Protein AF-A0A957UYH8-F1 (afdb_monomer_lite)

Secondary structure (DSSP, 8-state):
--HHHHHTT-EEEE-TTS-EEEEE--HHHHHHHHHHHHHHHHHHHHHHHHHHHHH-GGGGT---HHHHGGG--

Structure (mmCIF, N/CA/C/O backbone):
data_AF-A0A957UYH8-F1
#
_entry.id   AF-A0A957UYH8-F1
#
loop_
_atom_site.group_PDB
_atom_site.id
_atom_site.type_symbol
_atom_site.label_atom_id
_atom_site.label_alt_id
_atom_site.label_comp_id
_atom_site.label_asym_id
_atom_site.label_entity_id
_atom_site.label_seq_id
_atom_site.pdbx_PDB_ins_code
_atom_site.Cartn_x
_atom_site.Cartn_y
_atom_site.Cartn_z
_atom_site.occupancy
_atom_site.B_iso_or_equiv
_atom_site.auth_seq_id
_atom_site.auth_comp_id
_atom_site.auth_asym_id
_atom_site.auth_atom_id
_atom_site.pdbx_PDB_model_num
ATOM 1 N N . MET A 1 1 ? -15.795 10.530 1.262 1.00 65.81 1 MET A N 1
ATOM 2 C CA . MET A 1 1 ? -15.415 10.790 2.667 1.00 65.81 1 MET A CA 1
ATOM 3 C C . MET A 1 1 ? -13.921 11.066 2.689 1.00 65.81 1 MET A C 1
ATOM 5 O O . MET A 1 1 ? -13.222 10.441 1.904 1.00 65.81 1 MET A O 1
ATOM 9 N N . THR A 1 2 ? -13.439 12.036 3.464 1.00 83.56 2 THR A N 1
ATOM 10 C CA . THR A 1 2 ? -11.994 12.318 3.560 1.00 83.56 2 THR A CA 1
ATOM 11 C C . THR A 1 2 ? -11.331 11.330 4.521 1.00 83.56 2 THR A C 1
ATOM 13 O O . THR A 1 2 ? -12.000 10.839 5.426 1.00 83.56 2 THR A O 1
ATOM 16 N N . LEU A 1 3 ? -10.026 11.072 4.371 1.00 81.94 3 LEU A N 1
ATOM 17 C CA . LEU A 1 3 ? -9.275 10.208 5.296 1.00 81.94 3 LEU A CA 1
ATOM 18 C C . LEU A 1 3 ? -9.418 10.667 6.756 1.00 81.94 3 LEU A C 1
ATOM 20 O O . LEU A 1 3 ? -9.633 9.849 7.642 1.00 81.94 3 LEU A O 1
ATOM 24 N N . ALA A 1 4 ? -9.376 11.982 6.991 1.00 84.06 4 ALA A N 1
ATOM 25 C CA . ALA A 1 4 ? -9.585 12.563 8.315 1.00 84.06 4 ALA A CA 1
ATOM 26 C C . ALA A 1 4 ? -10.936 12.145 8.922 1.00 84.06 4 ALA A C 1
ATOM 28 O O . ALA A 1 4 ? -10.973 11.628 10.031 1.00 84.06 4 ALA A O 1
ATOM 29 N N . ALA A 1 5 ? -12.023 12.251 8.152 1.00 81.81 5 ALA A N 1
ATOM 30 C CA . ALA A 1 5 ? -13.347 11.827 8.607 1.00 81.81 5 ALA A CA 1
ATOM 31 C C . ALA A 1 5 ? -13.456 10.304 8.826 1.00 81.81 5 ALA A C 1
ATOM 33 O O . ALA A 1 5 ? -14.298 9.849 9.589 1.00 81.81 5 ALA A O 1
ATOM 34 N N . MET A 1 6 ? -12.620 9.497 8.165 1.00 83.56 6 MET A N 1
ATOM 35 C CA . MET A 1 6 ? -12.587 8.041 8.367 1.00 83.56 6 MET A CA 1
ATOM 36 C C . MET A 1 6 ? -11.891 7.663 9.679 1.00 83.56 6 MET A C 1
ATOM 38 O O . MET A 1 6 ? -12.286 6.697 10.330 1.00 83.56 6 MET A O 1
ATOM 42 N N . ILE A 1 7 ? -10.872 8.429 10.072 1.00 87.25 7 ILE A N 1
ATOM 43 C CA . ILE A 1 7 ? -10.091 8.199 11.294 1.00 87.25 7 ILE A CA 1
ATOM 44 C C . ILE A 1 7 ? -10.916 8.516 12.552 1.00 87.25 7 ILE A C 1
ATOM 46 O O . ILE A 1 7 ? -10.750 7.845 13.570 1.00 87.25 7 ILE A O 1
ATOM 50 N N . ASP A 1 8 ? -11.875 9.442 12.466 1.00 86.75 8 ASP A N 1
ATOM 51 C CA . ASP A 1 8 ? -12.794 9.781 13.566 1.00 86.75 8 ASP A CA 1
ATOM 52 C C . ASP A 1 8 ? -13.686 8.602 14.013 1.00 86.75 8 ASP A C 1
ATOM 54 O O . ASP A 1 8 ? -14.299 8.643 15.081 1.00 86.75 8 ASP A O 1
ATOM 58 N N . HIS A 1 9 ? -13.753 7.528 13.219 1.00 84.81 9 HIS A N 1
ATOM 59 C CA . HIS A 1 9 ? -14.536 6.324 13.507 1.00 84.81 9 HIS A CA 1
ATOM 60 C C . HIS A 1 9 ? -13.706 5.139 14.018 1.00 84.81 9 HIS A C 1
ATOM 62 O O . HIS A 1 9 ? -14.247 4.040 14.176 1.00 84.81 9 HIS A O 1
ATOM 68 N N . ILE A 1 10 ? -12.413 5.334 14.288 1.00 90.75 10 ILE A N 1
ATOM 69 C CA . ILE A 1 10 ? -11.560 4.285 14.845 1.00 90.75 10 ILE A CA 1
ATOM 70 C C . ILE A 1 10 ? -12.002 3.958 16.274 1.00 90.75 10 ILE A C 1
ATOM 72 O O . ILE A 1 10 ? -12.107 4.831 17.135 1.00 90.75 10 ILE A O 1
ATOM 76 N N . GLN A 1 11 ? -12.220 2.673 16.540 1.00 92.75 11 GLN A N 1
ATOM 77 C CA . GLN A 1 11 ? -12.522 2.164 17.874 1.00 92.75 11 GLN A CA 1
ATOM 78 C C . GLN A 1 11 ? -11.434 1.197 18.331 1.00 92.75 11 GLN A C 1
ATOM 80 O O . GLN A 1 11 ? -10.819 0.495 17.530 1.00 92.75 11 GLN A O 1
ATOM 85 N N . TYR A 1 12 ? -11.214 1.131 19.641 1.00 93.06 12 TYR A N 1
ATOM 86 C CA . TYR A 1 12 ? -10.207 0.265 20.243 1.00 93.06 12 TYR A CA 1
ATOM 87 C C . TYR A 1 12 ? -10.877 -0.765 21.141 1.00 93.06 12 TYR A C 1
ATOM 89 O O . TYR A 1 12 ? -11.699 -0.425 21.992 1.00 93.06 12 TYR A O 1
ATOM 97 N N . VAL A 1 13 ? -10.490 -2.026 20.982 1.00 92.38 13 VAL A N 1
ATOM 98 C CA . VAL A 1 13 ? -10.851 -3.084 21.924 1.00 92.38 13 VAL A CA 1
ATOM 99 C C . VAL A 1 13 ? -9.791 -3.108 23.014 1.00 92.38 13 VAL A C 1
ATOM 101 O O . VAL A 1 13 ? -8.600 -3.265 22.731 1.00 92.38 13 VAL A O 1
ATOM 104 N N . VAL A 1 14 ? -10.225 -2.938 24.260 1.00 92.81 14 VAL A N 1
ATOM 105 C CA . VAL A 1 14 ? -9.343 -2.853 25.426 1.00 92.81 14 VAL A CA 1
ATOM 106 C C . VAL A 1 14 ? -9.594 -4.054 26.334 1.00 92.81 14 VAL A C 1
ATOM 108 O O . VAL A 1 14 ? -10.726 -4.338 26.720 1.00 92.81 14 VAL A O 1
ATOM 111 N N . HIS A 1 15 ? -8.527 -4.778 26.666 1.00 91.81 15 HIS A N 1
ATOM 112 C CA . HIS A 1 15 ? -8.555 -5.862 27.641 1.00 91.81 15 HIS A CA 1
ATOM 113 C C . HIS A 1 15 ? -8.853 -5.321 29.046 1.00 91.81 15 HIS A C 1
ATOM 115 O O . HIS A 1 15 ? -8.563 -4.167 29.348 1.00 91.81 15 HIS A O 1
ATOM 121 N N . GLN A 1 16 ? -9.330 -6.171 29.957 1.00 84.31 16 GLN A N 1
ATOM 122 C CA . GLN A 1 16 ? -9.679 -5.778 31.333 1.00 84.31 16 GLN A CA 1
ATOM 123 C C . GLN A 1 16 ? -8.528 -5.109 32.112 1.00 84.31 16 GLN A C 1
ATOM 125 O O . GLN A 1 16 ? -8.767 -4.364 33.053 1.00 84.31 16 GLN A O 1
ATOM 130 N N . GLN A 1 17 ? -7.277 -5.344 31.706 1.00 91.38 17 GLN A N 1
ATOM 131 C CA . GLN A 1 17 ? -6.073 -4.744 32.300 1.00 91.38 17 GLN A CA 1
ATOM 132 C C . GLN A 1 17 ? -5.667 -3.407 31.644 1.00 91.38 17 GLN A C 1
ATOM 134 O O . GLN A 1 17 ? -4.559 -2.931 31.865 1.00 91.38 17 GLN A O 1
ATOM 139 N N . GLY A 1 18 ? -6.513 -2.825 30.788 1.00 86.50 18 GLY A N 1
ATOM 140 C CA . GLY A 1 18 ? -6.250 -1.549 30.110 1.00 86.50 18 GLY A CA 1
ATOM 141 C C . GLY A 1 18 ? -5.360 -1.647 28.866 1.00 86.50 18 GLY A C 1
ATOM 142 O O . GLY A 1 18 ? -5.017 -0.628 28.274 1.00 86.50 18 GLY A O 1
ATOM 143 N N . ARG A 1 19 ? -4.981 -2.858 28.440 1.00 90.12 19 ARG A N 1
ATOM 144 C CA . ARG A 1 19 ? -4.159 -3.072 27.240 1.00 90.12 19 ARG A CA 1
ATOM 145 C C . ARG A 1 19 ? -5.034 -3.163 25.988 1.00 90.12 19 ARG A C 1
ATOM 147 O O . ARG A 1 19 ? -5.914 -4.017 25.931 1.00 90.12 19 ARG A O 1
ATOM 154 N N . THR A 1 20 ? -4.751 -2.350 24.972 1.00 90.69 20 THR A N 1
ATOM 155 C CA . THR A 1 20 ? -5.384 -2.461 23.647 1.00 90.69 20 THR A CA 1
ATOM 156 C C . THR A 1 20 ? -5.025 -3.792 22.989 1.00 90.69 20 THR A C 1
ATOM 158 O O . THR A 1 20 ? -3.850 -4.161 22.925 1.00 90.69 20 THR A O 1
ATOM 161 N N . THR A 1 21 ? -6.0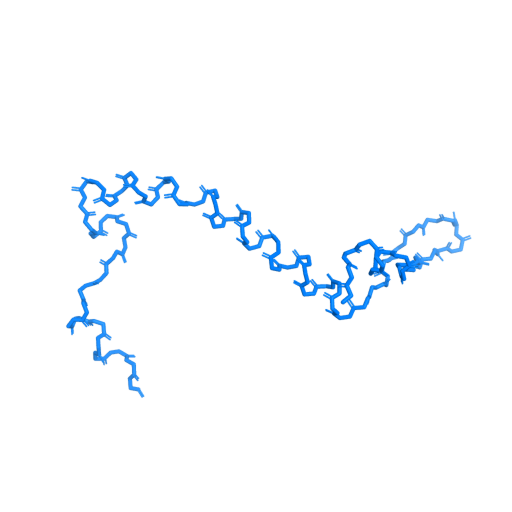31 -4.515 22.505 1.00 92.31 21 THR A N 1
ATOM 162 C CA . THR A 1 21 ? -5.870 -5.828 21.862 1.00 92.31 21 THR A CA 1
ATOM 163 C C . THR A 1 21 ? -6.266 -5.832 20.395 1.00 92.31 21 THR A C 1
ATOM 165 O O . THR A 1 21 ? -5.742 -6.649 19.645 1.00 92.31 21 THR A O 1
ATOM 168 N N . ALA A 1 22 ? -7.149 -4.927 19.972 1.00 93.62 22 ALA A N 1
ATOM 169 C CA . ALA A 1 22 ? -7.536 -4.787 18.575 1.00 93.62 22 ALA A CA 1
ATOM 170 C C . ALA A 1 22 ? -7.970 -3.354 18.253 1.00 93.62 22 ALA A C 1
ATOM 172 O O . ALA A 1 22 ? -8.347 -2.587 19.144 1.00 93.62 22 ALA A O 1
ATOM 173 N N . VAL A 1 23 ? -7.946 -3.026 16.963 1.00 94.00 23 VAL A N 1
ATOM 174 C CA . VAL A 1 23 ? -8.499 -1.792 16.404 1.00 94.00 23 VAL A CA 1
ATOM 175 C C . VAL A 1 23 ? -9.635 -2.184 15.470 1.00 94.00 23 VAL A C 1
ATOM 177 O O . VAL A 1 23 ? -9.446 -3.002 14.574 1.00 94.00 23 VAL A O 1
ATOM 180 N N . LEU A 1 24 ? -10.815 -1.622 15.701 1.00 94.62 24 LEU A N 1
ATOM 181 C CA . LEU A 1 24 ? -11.962 -1.768 14.823 1.00 94.62 24 LEU A CA 1
ATOM 182 C C . LEU A 1 24 ? -12.035 -0.537 13.921 1.00 94.62 24 LEU A C 1
ATOM 184 O O . LEU A 1 24 ? -12.065 0.600 14.394 1.00 94.62 24 LEU A O 1
ATOM 188 N N . ILE A 1 25 ? -12.064 -0.790 12.619 1.00 94.44 25 ILE A N 1
ATOM 189 C CA . ILE A 1 25 ? -12.107 0.221 11.564 1.00 94.44 25 ILE A CA 1
ATOM 190 C C . ILE A 1 25 ? -13.204 -0.125 10.563 1.00 94.44 25 ILE A C 1
ATOM 192 O O . ILE A 1 25 ? -13.661 -1.269 10.501 1.00 94.44 25 ILE A O 1
ATOM 196 N N . THR A 1 26 ? -13.625 0.854 9.765 1.00 94.00 26 THR A N 1
ATOM 197 C CA . THR A 1 26 ? -14.592 0.597 8.693 1.00 94.00 26 THR A CA 1
ATOM 198 C C . THR A 1 26 ? -13.925 -0.128 7.512 1.00 94.00 26 THR A C 1
ATOM 200 O O . THR A 1 26 ? -12.711 0.013 7.313 1.00 94.00 26 THR A O 1
ATOM 203 N N . PRO A 1 27 ? -14.688 -0.872 6.688 1.00 93.69 27 PRO A N 1
ATOM 204 C CA . PRO A 1 27 ? -14.158 -1.508 5.479 1.00 93.69 27 PRO A CA 1
ATOM 205 C C . PRO A 1 27 ? -13.494 -0.520 4.513 1.00 93.69 27 PRO A C 1
ATOM 207 O O . PRO A 1 27 ? -12.517 -0.850 3.844 1.00 93.69 27 PRO A O 1
ATOM 210 N N . GLU A 1 28 ? -13.999 0.709 4.442 1.00 93.75 28 GLU A N 1
ATOM 211 C CA . GLU A 1 28 ? -13.441 1.751 3.587 1.00 93.75 28 GLU A CA 1
ATOM 212 C C . GLU A 1 28 ? -12.070 2.209 4.087 1.00 93.75 28 GLU A C 1
ATOM 214 O O . GLU A 1 28 ? -11.172 2.403 3.270 1.00 93.75 28 GLU A O 1
ATOM 219 N N . LEU A 1 29 ? -11.893 2.361 5.408 1.00 93.88 29 LEU A N 1
ATOM 220 C CA . LEU A 1 29 ? -10.599 2.728 5.985 1.00 93.88 29 LEU A CA 1
ATOM 221 C C . LEU A 1 29 ? -9.589 1.593 5.808 1.00 93.88 29 LEU A C 1
ATOM 223 O O . LEU A 1 29 ? -8.441 1.855 5.464 1.00 93.88 29 LEU A O 1
ATOM 227 N N . TRP A 1 30 ? -10.024 0.340 5.973 1.00 94.94 30 TRP A N 1
ATOM 228 C CA . TRP A 1 30 ? -9.175 -0.822 5.709 1.00 94.94 30 TRP A CA 1
ATOM 229 C C . TRP A 1 30 ? -8.667 -0.847 4.268 1.00 94.94 30 TRP A C 1
ATOM 231 O O . TRP A 1 30 ? -7.464 -0.943 4.050 1.00 94.94 30 TRP A O 1
ATOM 241 N N . ARG A 1 31 ? -9.568 -0.694 3.292 1.00 95.44 31 ARG A N 1
ATOM 242 C CA . ARG A 1 31 ? -9.191 -0.635 1.877 1.00 95.44 31 ARG A CA 1
ATOM 243 C C . ARG A 1 31 ? -8.179 0.475 1.614 1.00 95.44 31 ARG A C 1
ATOM 245 O O . ARG A 1 31 ? -7.157 0.217 1.005 1.00 95.44 31 ARG A O 1
ATOM 252 N N . HIS A 1 32 ? -8.403 1.670 2.157 1.00 94.56 32 HIS A N 1
ATOM 253 C CA . HIS A 1 32 ? -7.463 2.772 1.969 1.00 94.56 32 HIS A CA 1
ATOM 254 C C . HIS A 1 32 ? -6.075 2.491 2.564 1.00 94.56 32 HIS A C 1
ATOM 256 O O . HIS A 1 32 ? -5.070 2.884 1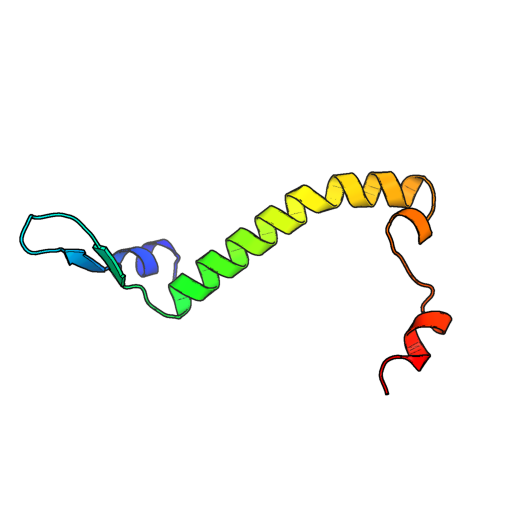.977 1.00 94.56 32 HIS A O 1
ATOM 262 N N . ILE A 1 33 ? -6.006 1.811 3.714 1.00 94.56 33 ILE A N 1
ATOM 263 C CA . ILE A 1 33 ? -4.733 1.390 4.313 1.00 94.56 33 ILE A CA 1
ATOM 264 C C . ILE A 1 33 ? -4.007 0.419 3.380 1.00 94.56 33 ILE A C 1
ATOM 266 O O . ILE A 1 33 ? -2.828 0.627 3.113 1.00 94.56 33 ILE A O 1
ATOM 270 N N . VAL A 1 34 ? -4.703 -0.604 2.876 1.00 96.69 34 VAL A N 1
ATOM 271 C CA . VAL A 1 34 ? -4.119 -1.599 1.964 1.00 96.69 34 VAL A CA 1
ATOM 272 C C . VAL A 1 34 ? -3.643 -0.940 0.671 1.00 96.69 34 VAL A C 1
ATOM 274 O O . VAL A 1 34 ? -2.465 -1.055 0.358 1.00 96.69 34 VAL A O 1
ATOM 277 N N . ASP A 1 35 ? -4.496 -0.156 0.006 1.00 96.38 35 ASP A N 1
ATOM 278 C CA . ASP A 1 35 ? -4.147 0.557 -1.231 1.00 96.38 35 ASP A CA 1
ATOM 279 C C . ASP A 1 35 ? -2.910 1.457 -1.031 1.00 96.38 35 ASP A C 1
ATOM 281 O O . ASP A 1 35 ? -2.045 1.571 -1.897 1.00 96.38 35 ASP A O 1
ATOM 285 N N . THR A 1 36 ? -2.801 2.105 0.136 1.00 95.31 36 THR A N 1
ATOM 286 C CA . THR A 1 36 ? -1.650 2.964 0.455 1.00 95.31 36 THR A CA 1
ATOM 287 C C . THR A 1 36 ? -0.371 2.151 0.652 1.00 95.31 36 THR A C 1
ATOM 289 O O . THR A 1 36 ? 0.699 2.594 0.237 1.00 95.31 36 THR A O 1
ATOM 292 N N . LEU A 1 37 ? -0.457 0.984 1.297 1.00 96.44 37 LEU A N 1
ATOM 293 C CA . LEU A 1 37 ? 0.689 0.093 1.482 1.00 96.44 37 LEU A CA 1
ATOM 294 C C . LEU A 1 37 ? 1.168 -0.474 0.141 1.00 96.44 37 LEU A C 1
ATOM 296 O O . LEU A 1 37 ? 2.368 -0.444 -0.117 1.00 96.44 37 LEU A O 1
ATOM 300 N N . GLU A 1 38 ? 0.247 -0.898 -0.725 1.00 96.31 38 GLU A N 1
ATOM 301 C CA . GLU A 1 38 ? 0.554 -1.383 -2.077 1.00 96.31 38 GLU A CA 1
ATOM 302 C C . GLU A 1 38 ? 1.253 -0.302 -2.914 1.00 96.31 38 GLU A C 1
ATOM 304 O O . GLU A 1 38 ? 2.329 -0.538 -3.456 1.00 96.31 38 GLU A O 1
ATOM 309 N N . GLU A 1 39 ? 0.733 0.930 -2.925 1.00 96.69 39 GLU A N 1
ATOM 310 C CA . GLU A 1 39 ? 1.369 2.057 -3.624 1.00 96.69 39 GLU A CA 1
ATOM 311 C C . GLU A 1 39 ? 2.787 2.342 -3.092 1.00 96.69 39 GLU A C 1
ATOM 313 O O . GLU A 1 39 ? 3.689 2.713 -3.849 1.00 96.69 39 GLU A O 1
ATOM 318 N N . MET A 1 40 ? 3.013 2.194 -1.783 1.00 95.62 40 MET A N 1
ATOM 319 C CA . MET A 1 40 ? 4.343 2.369 -1.194 1.00 95.62 40 MET A CA 1
ATOM 320 C C . MET A 1 40 ? 5.311 1.261 -1.614 1.00 95.62 40 MET A C 1
ATOM 322 O O . MET A 1 40 ? 6.469 1.561 -1.918 1.00 95.62 40 MET A O 1
ATOM 326 N N . GLU A 1 41 ? 4.856 0.008 -1.635 1.00 95.19 41 GLU A N 1
ATOM 327 C CA . GLU A 1 41 ? 5.640 -1.130 -2.117 1.00 95.19 41 GLU A CA 1
ATOM 328 C C . GLU A 1 41 ? 5.983 -0.964 -3.601 1.00 95.19 41 GLU A C 1
ATOM 330 O O . GLU A 1 41 ? 7.157 -1.044 -3.969 1.00 95.19 41 GLU A O 1
ATOM 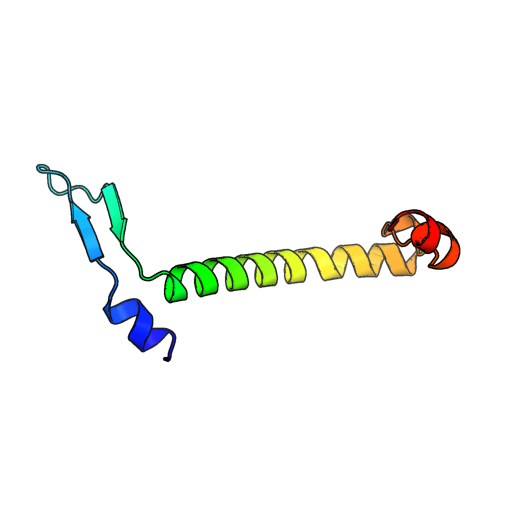335 N N . ASP A 1 42 ? 5.007 -0.605 -4.434 1.00 94.56 42 ASP A N 1
ATOM 336 C CA . ASP A 1 42 ? 5.205 -0.345 -5.860 1.00 94.56 42 ASP A CA 1
ATOM 337 C C . ASP A 1 42 ? 6.226 0.772 -6.091 1.00 94.56 42 ASP A C 1
ATOM 339 O O . ASP A 1 42 ? 7.184 0.605 -6.852 1.00 94.56 42 ASP A O 1
ATOM 343 N N . ARG A 1 43 ? 6.107 1.899 -5.378 1.00 95.31 43 ARG A N 1
ATOM 344 C CA . ARG A 1 43 ? 7.086 2.997 -5.464 1.00 95.31 43 ARG A CA 1
ATOM 345 C C . ARG A 1 43 ? 8.492 2.574 -5.065 1.00 95.31 43 ARG A C 1
ATOM 347 O O . ARG A 1 43 ? 9.454 3.095 -5.629 1.00 95.31 43 ARG A O 1
ATOM 354 N N . ALA A 1 44 ? 8.624 1.667 -4.101 1.00 94.56 44 ALA A N 1
ATOM 355 C CA . ALA A 1 44 ? 9.918 1.132 -3.702 1.00 94.56 44 ALA A CA 1
ATOM 356 C C . ALA A 1 44 ? 10.489 0.165 -4.756 1.00 94.56 44 ALA A C 1
ATOM 358 O O . ALA A 1 44 ? 11.705 0.121 -4.952 1.00 94.56 44 ALA A O 1
ATOM 359 N N . LEU A 1 45 ? 9.631 -0.576 -5.464 1.00 94.00 45 LEU A N 1
ATOM 360 C CA . LEU A 1 45 ? 10.020 -1.532 -6.503 1.00 94.00 45 LEU A CA 1
A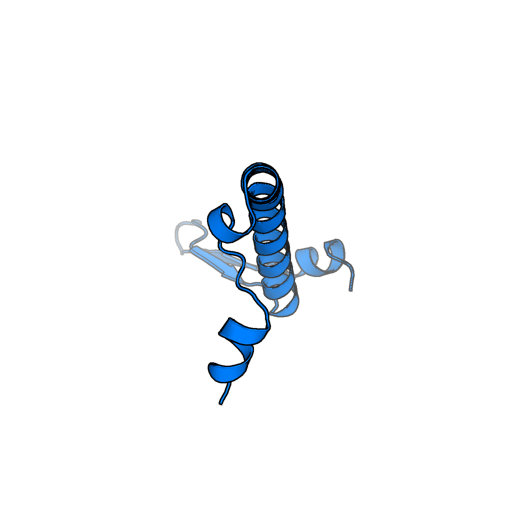TOM 361 C C . LEU A 1 45 ? 10.397 -0.861 -7.830 1.00 94.00 45 LEU A C 1
ATOM 363 O O . LEU A 1 45 ? 11.361 -1.293 -8.473 1.00 94.00 45 LEU A O 1
ATOM 367 N N . VAL A 1 46 ? 9.680 0.194 -8.232 1.00 94.44 46 VAL A N 1
ATOM 368 C CA . VAL A 1 46 ? 9.825 0.861 -9.540 1.00 94.44 46 VAL A CA 1
ATOM 369 C C . VAL A 1 46 ? 11.278 1.209 -9.894 1.00 94.44 46 VAL A C 1
ATOM 371 O O . VAL A 1 46 ? 11.696 0.842 -10.993 1.00 94.44 46 VAL A O 1
ATOM 374 N N . PRO A 1 47 ? 12.094 1.844 -9.024 1.00 95.19 47 PRO A N 1
ATOM 375 C CA . PRO A 1 47 ? 13.480 2.169 -9.364 1.00 95.19 47 PRO A CA 1
ATOM 376 C C . PRO A 1 47 ? 14.297 0.934 -9.761 1.00 95.19 47 PRO A C 1
ATOM 378 O O . PRO A 1 47 ? 14.952 0.937 -10.802 1.00 95.19 47 PRO A O 1
ATOM 381 N N . SER A 1 48 ? 14.183 -0.152 -8.990 1.00 93.12 48 SER A N 1
ATOM 382 C CA . SER A 1 48 ? 14.905 -1.400 -9.260 1.00 93.12 48 SER A CA 1
ATOM 383 C C . SER A 1 48 ? 14.463 -2.065 -10.569 1.00 93.12 48 SER A C 1
ATOM 385 O O . SER A 1 48 ? 15.279 -2.636 -11.293 1.00 93.12 48 SER A O 1
ATOM 387 N N . LEU A 1 49 ? 13.174 -1.970 -10.911 1.00 92.44 49 LEU A N 1
ATOM 388 C CA . LEU A 1 49 ? 12.645 -2.483 -12.173 1.00 92.44 49 LEU A CA 1
ATOM 389 C C . LEU A 1 49 ? 13.118 -1.634 -13.356 1.00 92.44 49 LEU A C 1
ATOM 391 O O . LEU A 1 49 ? 13.510 -2.196 -14.374 1.00 92.44 49 LEU A O 1
ATOM 395 N N . CYS A 1 50 ? 13.152 -0.307 -13.214 1.00 93.69 50 CYS A N 1
ATOM 396 C CA . CYS A 1 50 ? 13.688 0.603 -14.227 1.00 93.69 50 CYS A CA 1
ATOM 397 C C . CYS A 1 50 ? 15.174 0.342 -14.511 1.00 93.69 50 CYS A C 1
ATOM 399 O O . CYS A 1 50 ? 15.573 0.294 -15.673 1.00 93.69 50 CYS A O 1
ATOM 401 N N . GLU A 1 51 ? 15.986 0.128 -13.472 1.00 94.62 51 GLU A N 1
ATOM 402 C CA . GLU A 1 51 ? 17.403 -0.229 -13.622 1.00 94.62 51 GLU A CA 1
ATOM 403 C C . GLU A 1 51 ? 17.580 -1.538 -14.401 1.00 94.62 51 GLU A C 1
ATOM 405 O O . GLU A 1 51 ? 18.404 -1.618 -15.311 1.00 94.62 51 GLU A O 1
ATOM 410 N N . ARG A 1 52 ? 16.765 -2.554 -14.097 1.00 93.62 52 ARG A N 1
ATOM 411 C CA . ARG A 1 52 ? 16.775 -3.839 -14.812 1.00 93.62 52 ARG A CA 1
ATOM 412 C C . ARG A 1 52 ? 16.319 -3.671 -16.266 1.00 93.62 52 ARG A C 1
ATOM 414 O O . ARG A 1 52 ? 17.007 -4.114 -17.179 1.00 93.62 52 ARG A O 1
ATOM 421 N N . LEU A 1 53 ? 15.222 -2.954 -16.506 1.00 92.31 53 LEU A N 1
ATOM 422 C CA . LEU A 1 53 ? 14.716 -2.665 -17.855 1.00 92.31 53 LEU A CA 1
ATOM 423 C C . LEU A 1 53 ? 15.757 -1.967 -18.740 1.00 92.31 53 LEU A C 1
ATOM 425 O O . LEU A 1 53 ? 15.820 -2.254 -19.934 1.00 92.31 53 LEU A O 1
ATOM 429 N N . ALA A 1 54 ? 16.581 -1.083 -18.168 1.00 93.62 54 ALA A N 1
ATOM 430 C CA . ALA A 1 54 ? 17.655 -0.410 -18.895 1.00 93.62 54 ALA A CA 1
ATOM 431 C C . ALA A 1 54 ? 18.764 -1.367 -19.370 1.00 93.62 54 ALA A C 1
ATOM 433 O O . ALA A 1 54 ? 19.443 -1.062 -20.350 1.00 93.62 54 ALA A O 1
ATOM 434 N N . LEU A 1 55 ? 18.953 -2.509 -18.698 1.00 93.69 55 LEU A N 1
ATOM 435 C CA . LEU A 1 55 ? 19.905 -3.543 -19.108 1.00 93.69 55 LEU A CA 1
ATOM 436 C C . LEU A 1 55 ? 19.328 -4.400 -20.234 1.00 93.69 55 LEU A C 1
ATOM 438 O O . LEU A 1 55 ? 19.929 -4.498 -21.301 1.00 93.69 55 LEU A O 1
ATOM 442 N N . ALA A 1 56 ? 18.174 -5.018 -19.985 1.00 91.00 56 ALA A N 1
ATOM 443 C CA . ALA A 1 56 ? 17.378 -5.708 -20.995 1.00 91.00 56 ALA A CA 1
ATOM 444 C C . ALA A 1 56 ? 15.967 -6.015 -20.450 1.00 91.00 56 ALA A C 1
ATOM 446 O O . ALA A 1 56 ? 15.836 -6.297 -19.251 1.00 91.00 56 ALA A O 1
ATOM 447 N N . PRO A 1 57 ? 14.915 -6.029 -21.291 1.00 88.00 57 PRO A N 1
ATOM 448 C CA . PRO A 1 57 ? 13.537 -6.270 -20.854 1.00 88.00 57 PRO A CA 1
ATOM 449 C C . PRO A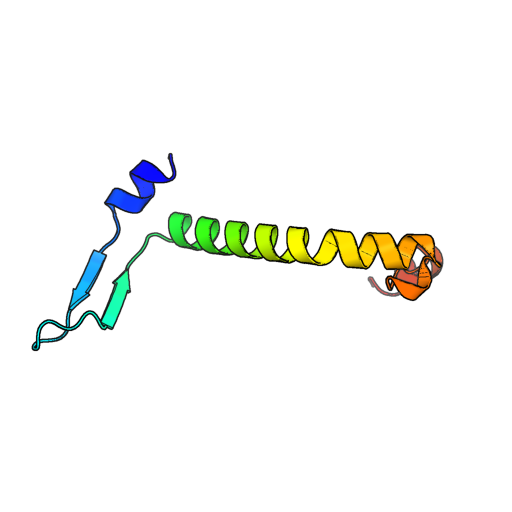 1 57 ? 13.347 -7.565 -20.050 1.00 88.00 57 PRO A C 1
ATOM 451 O O . PRO A 1 57 ? 12.658 -7.578 -19.028 1.00 88.00 57 PRO A O 1
ATOM 454 N N . GLU A 1 58 ? 14.015 -8.644 -20.456 1.00 90.50 58 GLU A N 1
ATOM 455 C CA . GLU A 1 58 ? 13.900 -9.967 -19.835 1.00 90.50 58 GLU A CA 1
ATOM 456 C C . GLU A 1 58 ? 14.426 -9.952 -18.395 1.00 90.50 58 GLU A C 1
ATOM 458 O O . GLU A 1 58 ? 13.917 -10.655 -17.522 1.00 90.50 58 GLU A O 1
ATOM 463 N N . THR A 1 59 ? 15.418 -9.102 -18.108 1.00 90.25 59 THR A N 1
ATOM 464 C CA . THR A 1 59 ? 16.005 -9.002 -16.766 1.00 90.25 59 THR A CA 1
ATOM 465 C C . THR A 1 59 ? 15.055 -8.371 -15.760 1.00 90.25 59 THR A C 1
ATOM 467 O O . THR A 1 59 ? 15.207 -8.620 -14.567 1.00 90.25 59 THR A O 1
ATOM 470 N N . ALA A 1 60 ? 14.047 -7.618 -16.207 1.00 89.38 60 ALA A N 1
ATOM 471 C CA . ALA A 1 60 ? 12.963 -7.100 -15.376 1.00 89.38 60 ALA A CA 1
ATOM 472 C C . ALA A 1 60 ? 11.773 -8.072 -15.269 1.00 89.38 60 ALA A C 1
ATOM 474 O O . ALA A 1 60 ? 10.797 -7.765 -14.591 1.00 89.38 60 ALA A O 1
ATOM 475 N N . GLY A 1 61 ? 11.857 -9.247 -15.904 1.00 87.50 61 GLY A N 1
ATOM 476 C CA . GLY A 1 61 ? 10.753 -10.201 -15.992 1.00 87.50 61 GLY A CA 1
ATOM 477 C C . GLY A 1 61 ? 9.699 -9.821 -17.033 1.00 87.50 61 GLY A C 1
ATOM 478 O O . GLY A 1 61 ? 8.599 -10.368 -16.998 1.00 87.50 61 GLY A O 1
ATOM 479 N N . ALA A 1 62 ? 10.003 -8.892 -17.949 1.00 88.31 62 ALA A N 1
ATOM 480 C CA . ALA A 1 62 ? 9.093 -8.567 -19.036 1.00 88.31 62 ALA A CA 1
ATOM 481 C C . ALA A 1 62 ? 9.004 -9.742 -20.018 1.00 88.31 62 ALA A C 1
ATOM 483 O O . ALA A 1 62 ? 10.011 -10.355 -20.378 1.00 88.31 62 ALA A O 1
ATOM 484 N N . LEU A 1 63 ? 7.786 -10.028 -20.466 1.00 87.62 63 LEU A N 1
ATOM 485 C CA . LEU A 1 63 ? 7.490 -11.046 -21.468 1.00 87.62 63 LEU A CA 1
ATOM 486 C C . LEU A 1 63 ? 7.044 -10.363 -22.757 1.00 87.62 63 LEU A C 1
ATOM 488 O O . LEU A 1 63 ? 6.393 -9.314 -22.723 1.00 87.62 63 LEU A O 1
ATOM 492 N N . ARG A 1 64 ? 7.359 -10.964 -23.908 1.00 87.38 64 ARG A N 1
ATOM 493 C CA . ARG A 1 64 ? 6.776 -10.509 -25.172 1.00 87.38 64 ARG A CA 1
ATOM 494 C C . ARG A 1 64 ? 5.290 -10.839 -25.152 1.00 87.38 64 ARG A C 1
ATOM 496 O O . ARG A 1 64 ? 4.889 -11.909 -24.702 1.00 87.38 64 ARG A O 1
ATOM 503 N N . TRP A 1 65 ? 4.479 -9.928 -25.678 1.00 86.31 65 TRP A N 1
ATOM 504 C CA . TRP A 1 65 ? 3.032 -10.117 -25.726 1.00 86.31 65 TRP A CA 1
ATOM 505 C C . TRP A 1 65 ? 2.634 -11.419 -26.434 1.00 86.31 65 TRP A C 1
ATOM 507 O O . TRP A 1 65 ? 1.795 -12.155 -25.923 1.00 86.31 65 TRP A O 1
ATOM 517 N N . ASP A 1 66 ? 3.296 -11.739 -27.550 1.00 89.38 66 ASP A N 1
ATOM 518 C CA . ASP A 1 66 ? 3.049 -12.971 -28.310 1.00 89.38 66 ASP A CA 1
ATOM 519 C C . ASP A 1 66 ? 3.285 -14.242 -27.470 1.00 89.38 66 ASP A C 1
ATOM 521 O O . ASP A 1 66 ? 2.550 -15.217 -27.616 1.00 89.38 66 ASP A O 1
ATOM 525 N N . ASP A 1 67 ? 4.251 -14.214 -26.543 1.00 86.62 67 ASP A N 1
ATOM 526 C CA . ASP A 1 67 ? 4.575 -15.343 -25.658 1.00 86.62 67 ASP A CA 1
ATOM 527 C C . ASP A 1 67 ? 3.559 -15.483 -24.506 1.00 86.62 67 ASP A C 1
ATOM 529 O O . ASP A 1 67 ? 3.304 -16.584 -24.009 1.00 86.62 67 ASP A O 1
ATOM 533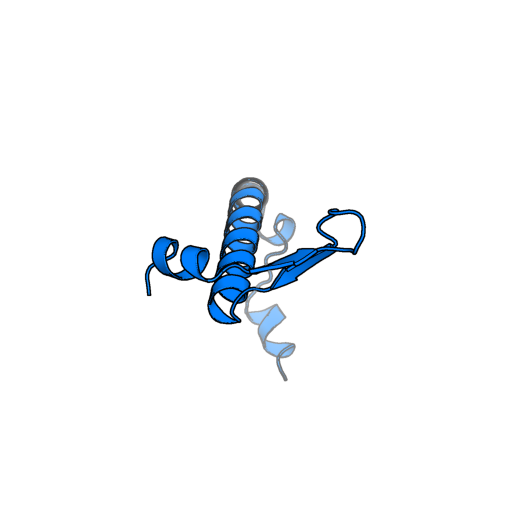 N N . ALA A 1 68 ? 2.966 -14.366 -24.072 1.00 86.25 68 ALA A N 1
ATOM 534 C CA . ALA A 1 68 ? 1.993 -14.326 -22.983 1.00 86.25 68 ALA A CA 1
ATOM 535 C C . ALA A 1 68 ? 0.555 -14.596 -23.455 1.00 86.25 68 ALA A C 1
ATOM 537 O O . ALA A 1 68 ? -0.227 -15.193 -22.717 1.00 86.25 68 ALA A O 1
ATOM 538 N N . ALA A 1 69 ? 0.195 -14.197 -24.679 1.00 85.81 69 ALA A N 1
ATOM 539 C CA . ALA A 1 69 ? -1.176 -14.257 -25.191 1.00 85.81 69 ALA A CA 1
ATOM 540 C C . ALA A 1 69 ? -1.783 -15.675 -25.182 1.00 85.81 69 ALA A C 1
ATOM 542 O O . ALA A 1 69 ? -2.992 -15.827 -25.019 1.00 85.81 69 ALA A O 1
ATOM 543 N N . GLY A 1 70 ? -0.954 -16.716 -25.307 1.00 80.44 70 GLY A N 1
ATOM 544 C CA . GLY A 1 70 ? -1.391 -18.116 -25.261 1.00 80.44 70 GLY A CA 1
ATOM 545 C C . GLY A 1 70 ? -1.665 -18.678 -23.859 1.00 80.44 70 GLY A C 1
ATOM 546 O O . GLY A 1 70 ? -2.133 -19.806 -23.757 1.00 80.44 70 GLY A O 1
ATOM 547 N N . GLN A 1 71 ? -1.371 -17.935 -22.786 1.00 78.25 71 GLN A N 1
ATOM 548 C CA . GLN A 1 71 ? -1.478 -18.416 -21.397 1.00 78.25 71 GLN A CA 1
ATOM 549 C C . GLN A 1 71 ? -2.780 -17.999 -20.689 1.00 78.25 71 GLN A C 1
ATOM 551 O O . GLN A 1 71 ? -3.023 -18.425 -19.566 1.00 78.25 71 GLN A O 1
ATOM 556 N N . TRP A 1 72 ? -3.603 -17.158 -21.326 1.00 67.81 72 TRP A N 1
ATOM 557 C CA . TRP A 1 72 ? -4.822 -16.567 -20.747 1.00 67.81 72 TRP A CA 1
ATOM 558 C C . TRP A 1 72 ? -6.126 -17.264 -21.193 1.00 67.81 72 TRP A C 1
ATOM 560 O O . TRP A 1 72 ? -7.195 -16.653 -21.144 1.00 67.81 72 TRP A O 1
ATOM 570 N N . GLN A 1 73 ? -6.049 -18.516 -21.656 1.00 53.03 73 GLN A N 1
ATOM 571 C CA . GLN A 1 73 ? -7.218 -19.372 -21.929 1.00 53.03 73 GLN A CA 1
ATOM 572 C C . GLN A 1 73 ? -7.611 -20.178 -20.692 1.00 53.03 73 GLN A C 1
ATOM 574 O O . GLN A 1 73 ? -8.834 -20.358 -20.495 1.00 53.03 73 GLN A O 1
#

Radius of gyration: 20.97 Å; chains: 1; bounding box: 35×32×61 Å

Foldseek 3Di:
DDLVVQVVPKDFDADPVRHTDDIDGDPVNVVVVVVVVVVVVCVVCVVVLVVQVVVPCVSSVDDDPVVCVVVPD

Sequence (73 aa):
MTLAAMIDHIQYVVHQQGRTTAVLITPELWRHIVDTLEEMEDRALVPSLCERLALAPETAGALRWDDAAGQWQ

pLDDT: mean 89.83, std 7.3, range [53.03, 96.69]